Protein AF-D2U459-F1 (afdb_monomer_lite)

pLDDT: mean 82.38, std 12.81, range [44.84, 95.25]

Organism: NCBI:txid638

Secondary structure (DSSP, 8-state):
-PPPEEEEEEEE-SS-----HHHHHHHHHHHHHHTTSSS-GGGEEEEEEEE----TT-EEEEEEEE--HHHHHHHHHHHHHHHHHHHHHHHHHHHHHHHHHTT--

Radius of gyration: 26.46 Å; chains: 1; bounding box: 76×35×49 Å

Foldseek 3Di:
DFFAKAKEKEKAAQDPDDDDQVVVVVVVLVVCCVVPVGVHSVSHPHYHYYYDYHDHVIDMDMDMDGDPVVVVVVVVVVVVVVVVVVVVVVVVVVCVVVVVVVPPD

Structure (mmCIF, N/CA/C/O backbone):
data_AF-D2U459-F1
#
_entry.id   AF-D2U459-F1
#
loop_
_atom_site.group_PDB
_atom_site.id
_atom_site.type_symbol
_atom_site.label_atom_id
_atom_site.label_alt_id
_atom_site.label_comp_id
_atom_site.label_asym_id
_atom_site.label_entity_id
_atom_site.label_seq_id
_atom_site.pdbx_PDB_ins_code
_atom_site.Cartn_x
_atom_site.Cartn_y
_atom_site.Cartn_z
_atom_site.occupancy
_atom_site.B_iso_or_equiv
_atom_site.auth_seq_id
_atom_site.auth_comp_id
_atom_site.auth_asym_id
_atom_site.auth_atom_id
_atom_site.pdbx_PDB_model_num
ATOM 1 N N . MET A 1 1 ? -7.675 6.743 19.247 1.00 44.84 1 MET A N 1
ATOM 2 C CA . MET A 1 1 ? -8.422 5.934 18.261 1.00 44.84 1 MET A CA 1
ATOM 3 C C . MET A 1 1 ? -7.792 6.177 16.906 1.00 44.84 1 MET A C 1
ATOM 5 O O . MET A 1 1 ? -7.973 7.255 16.361 1.00 44.84 1 MET A O 1
ATOM 9 N N . THR A 1 2 ? -7.005 5.236 16.401 1.00 62.91 2 THR A N 1
ATOM 10 C CA . THR A 1 2 ? -6.385 5.346 15.077 1.00 62.91 2 THR A CA 1
ATOM 11 C C . THR A 1 2 ? -7.454 5.134 14.008 1.00 62.91 2 THR A C 1
ATOM 13 O O . THR A 1 2 ? -8.189 4.143 14.027 1.00 62.91 2 THR A O 1
ATOM 16 N N . THR A 1 3 ? -7.620 6.111 13.121 1.00 82.06 3 THR A N 1
ATOM 17 C CA . THR A 1 3 ? -8.608 6.063 12.041 1.00 82.06 3 THR A CA 1
ATOM 18 C C . THR A 1 3 ? -8.179 5.031 11.002 1.00 82.06 3 THR A C 1
ATOM 20 O O . THR A 1 3 ? -7.015 4.960 10.614 1.00 82.06 3 THR A O 1
ATOM 23 N N . ALA A 1 4 ? -9.118 4.187 10.574 1.00 90.19 4 ALA A N 1
ATOM 24 C CA . ALA A 1 4 ? -8.859 3.221 9.514 1.00 90.19 4 ALA A CA 1
ATOM 25 C C . ALA A 1 4 ? -8.694 3.948 8.172 1.00 90.19 4 ALA A C 1
ATOM 27 O O . ALA A 1 4 ? -9.450 4.881 7.879 1.00 90.19 4 ALA A O 1
ATOM 28 N N . VAL A 1 5 ? -7.758 3.488 7.345 1.00 92.50 5 VAL A N 1
ATOM 29 C CA . VAL A 1 5 ? -7.454 4.076 6.035 1.00 92.50 5 VAL A CA 1
ATOM 30 C C . VAL A 1 5 ? -7.517 3.040 4.916 1.00 92.50 5 VAL A C 1
ATOM 32 O O . VAL A 1 5 ? -7.403 1.831 5.136 1.00 92.50 5 VAL A O 1
ATOM 35 N N . SER A 1 6 ? -7.740 3.535 3.706 1.00 93.50 6 SER A N 1
ATOM 36 C CA . SER A 1 6 ? -7.652 2.793 2.456 1.00 93.50 6 SER A CA 1
ATOM 37 C C . SER A 1 6 ? -6.463 3.323 1.665 1.00 93.50 6 SER A C 1
ATOM 39 O O . SER A 1 6 ? -6.390 4.526 1.413 1.00 93.50 6 SER A O 1
ATOM 41 N N . LEU A 1 7 ? -5.566 2.427 1.260 1.00 94.44 7 LEU A N 1
ATOM 42 C CA . LEU A 1 7 ? -4.390 2.732 0.451 1.00 94.44 7 LEU A CA 1
ATOM 43 C C . LEU A 1 7 ? -4.592 2.196 -0.971 1.00 94.44 7 LEU A C 1
ATOM 45 O O . LEU A 1 7 ? -4.884 1.016 -1.151 1.00 94.44 7 LEU A O 1
ATOM 49 N N . SER A 1 8 ? -4.420 3.058 -1.970 1.00 95.25 8 SER A N 1
ATOM 50 C CA . SER A 1 8 ? -4.348 2.662 -3.382 1.00 95.25 8 SER A CA 1
ATOM 51 C C . SER A 1 8 ? -2.958 2.978 -3.920 1.00 95.25 8 SER A C 1
ATOM 53 O O . SER A 1 8 ? -2.500 4.114 -3.789 1.00 95.25 8 SER A O 1
ATOM 55 N N . LEU A 1 9 ? -2.289 1.972 -4.481 1.00 95.12 9 LEU A N 1
ATOM 56 C CA . LEU A 1 9 ? -0.933 2.054 -5.014 1.00 95.12 9 LEU A CA 1
ATOM 57 C C . LEU A 1 9 ? -0.919 1.699 -6.501 1.00 95.12 9 LEU A C 1
ATOM 59 O O . LEU A 1 9 ? -1.227 0.569 -6.872 1.00 95.12 9 LEU A O 1
ATOM 63 N N . THR A 1 10 ? -0.471 2.635 -7.331 1.00 95.00 10 THR A N 1
ATOM 64 C CA . THR A 1 10 ? -0.186 2.386 -8.750 1.00 95.00 10 THR A CA 1
ATOM 65 C C . THR A 1 10 ? 1.324 2.434 -8.948 1.00 95.00 10 THR A C 1
ATOM 67 O O . THR A 1 10 ? 1.964 3.458 -8.689 1.00 95.00 10 THR A O 1
ATOM 70 N N . LEU A 1 11 ? 1.910 1.314 -9.366 1.00 93.31 11 LEU A N 1
ATOM 71 C CA . LEU A 1 11 ? 3.353 1.163 -9.546 1.00 93.31 11 LEU A CA 1
ATOM 72 C C . LEU A 1 11 ? 3.706 1.281 -11.029 1.00 93.31 11 LEU A C 1
ATOM 74 O O . LEU A 1 11 ? 3.219 0.504 -11.842 1.00 93.31 11 LEU A O 1
ATOM 78 N N . PHE A 1 12 ? 4.579 2.218 -11.385 1.00 93.56 12 PHE A N 1
ATOM 79 C CA . PHE A 1 12 ? 5.055 2.420 -12.752 1.00 93.56 12 PHE A CA 1
ATOM 80 C C . PHE A 1 12 ? 6.487 1.879 -12.862 1.00 93.56 12 PHE A C 1
ATOM 82 O O . PHE A 1 12 ? 7.417 2.507 -12.342 1.00 93.56 12 PHE A O 1
ATOM 89 N N . PRO A 1 13 ? 6.704 0.700 -13.469 1.00 91.56 13 PRO A N 1
ATOM 90 C CA . PRO A 1 13 ? 8.017 0.072 -13.480 1.00 91.56 13 PRO A CA 1
ATOM 91 C C . PRO A 1 13 ? 8.982 0.804 -14.434 1.00 91.56 13 PRO A C 1
ATOM 93 O O . PRO A 1 13 ? 8.560 1.287 -15.487 1.00 91.56 13 PRO A O 1
ATOM 96 N N . PRO A 1 14 ? 10.290 0.857 -14.111 1.00 90.31 14 PRO A N 1
ATOM 97 C CA . PRO A 1 14 ? 11.309 1.418 -15.004 1.00 90.31 14 PRO A CA 1
ATOM 98 C C . PRO A 1 14 ? 11.681 0.476 -16.159 1.00 90.31 14 PRO A C 1
ATOM 100 O O . PRO A 1 14 ? 12.086 0.918 -17.233 1.00 90.31 14 PRO A O 1
ATOM 103 N N . THR A 1 15 ? 11.572 -0.835 -15.938 1.00 89.06 15 THR A N 1
ATOM 104 C CA . THR A 1 15 ? 11.987 -1.900 -16.859 1.00 89.06 15 THR A CA 1
ATOM 105 C C . THR A 1 15 ? 10.984 -3.051 -16.820 1.00 89.06 15 THR A C 1
ATOM 107 O O . THR A 1 15 ? 10.310 -3.235 -15.810 1.00 89.06 15 THR A O 1
ATOM 110 N N . ASP A 1 16 ? 10.929 -3.867 -17.878 1.00 83.62 16 ASP A N 1
ATOM 111 C CA . ASP A 1 16 ? 10.017 -5.028 -17.983 1.00 83.62 16 ASP A CA 1
ATOM 112 C C . ASP A 1 16 ? 10.505 -6.256 -17.203 1.00 83.62 16 ASP A C 1
ATOM 114 O O . ASP A 1 16 ? 10.140 -7.396 -17.486 1.00 83.62 16 ASP A O 1
ATOM 118 N N . HIS A 1 17 ? 11.383 -6.050 -16.223 1.00 86.75 17 HIS A N 1
ATOM 119 C CA . HIS A 1 17 ? 11.768 -7.133 -15.338 1.00 86.75 17 HIS A CA 1
ATOM 120 C C . HIS A 1 17 ? 10.574 -7.558 -14.499 1.00 86.75 17 HIS A C 1
ATOM 122 O O . HIS A 1 17 ? 9.893 -6.731 -13.892 1.00 86.75 17 HIS A O 1
ATOM 128 N N . ARG A 1 18 ? 10.363 -8.872 -14.439 1.00 83.62 18 ARG A N 1
ATOM 129 C CA . ARG A 1 18 ? 9.381 -9.471 -13.547 1.00 83.62 18 ARG A CA 1
ATOM 130 C C . ARG A 1 18 ? 9.786 -9.167 -12.108 1.00 83.62 18 ARG A C 1
ATOM 132 O O . ARG A 1 18 ? 10.924 -9.421 -11.719 1.00 83.62 18 ARG A O 1
ATOM 139 N N . ARG A 1 19 ? 8.861 -8.604 -11.335 1.00 84.50 19 ARG A N 1
ATOM 140 C CA . ARG A 1 19 ? 9.062 -8.307 -9.918 1.00 84.50 19 ARG A CA 1
ATOM 141 C C . ARG A 1 19 ? 7.838 -8.708 -9.124 1.00 84.50 19 ARG A C 1
ATOM 143 O O . ARG A 1 19 ? 6.715 -8.603 -9.621 1.00 84.50 19 ARG A O 1
ATOM 150 N N . ASP A 1 20 ? 8.081 -9.103 -7.887 1.00 87.00 20 ASP A N 1
ATOM 151 C CA . ASP A 1 20 ? 7.017 -9.436 -6.958 1.00 87.00 20 ASP A CA 1
ATOM 152 C C . ASP A 1 20 ? 6.390 -8.153 -6.413 1.00 87.00 20 ASP A C 1
ATOM 154 O O . ASP A 1 20 ? 7.061 -7.176 -6.064 1.00 87.00 20 ASP A O 1
ATOM 158 N N . LEU A 1 21 ? 5.065 -8.130 -6.448 1.00 85.12 21 LEU A N 1
ATOM 159 C CA . LEU A 1 21 ? 4.250 -6.947 -6.205 1.00 85.12 21 LEU A CA 1
ATOM 160 C C . LEU A 1 21 ? 4.195 -6.617 -4.699 1.00 85.12 21 LEU A C 1
ATOM 162 O O . LEU A 1 21 ? 4.178 -5.453 -4.305 1.00 85.12 21 LEU A O 1
ATOM 166 N N . ASP A 1 22 ? 4.271 -7.645 -3.859 1.00 85.75 22 ASP A N 1
ATOM 167 C CA . ASP A 1 22 ? 4.338 -7.588 -2.397 1.00 85.75 22 ASP A CA 1
ATOM 168 C C . ASP A 1 22 ? 5.597 -6.882 -1.866 1.00 85.75 22 ASP A C 1
ATOM 170 O O . ASP A 1 22 ? 5.499 -6.081 -0.936 1.00 85.75 22 ASP A O 1
ATOM 174 N N . ASN A 1 23 ? 6.759 -7.093 -2.489 1.00 88.19 23 ASN A N 1
ATOM 175 C CA . ASN A 1 23 ? 8.005 -6.424 -2.108 1.00 88.19 23 ASN A CA 1
ATOM 176 C C . ASN A 1 23 ? 7.885 -4.900 -2.218 1.00 88.19 23 ASN A C 1
ATOM 178 O O . ASN A 1 23 ? 8.346 -4.162 -1.343 1.00 88.19 23 ASN A O 1
ATOM 182 N N . PHE A 1 24 ? 7.218 -4.414 -3.267 1.00 88.62 24 PHE A N 1
ATOM 183 C CA . PHE A 1 24 ? 6.945 -2.986 -3.409 1.00 88.62 24 PHE A CA 1
ATOM 184 C C . PHE A 1 24 ? 5.945 -2.496 -2.379 1.00 88.62 24 PHE A C 1
ATOM 186 O O . PHE A 1 24 ? 6.159 -1.442 -1.787 1.00 88.62 24 PHE A O 1
ATOM 193 N N . VAL A 1 25 ? 4.871 -3.249 -2.153 1.00 90.88 25 VAL A N 1
ATOM 194 C CA . VAL A 1 25 ? 3.855 -2.899 -1.157 1.00 90.88 25 VAL A CA 1
ATOM 195 C C . VAL A 1 25 ? 4.488 -2.713 0.214 1.00 90.88 25 VAL A C 1
ATOM 197 O O . VAL A 1 25 ? 4.301 -1.656 0.817 1.00 90.88 25 VAL A O 1
ATOM 200 N N . LYS A 1 26 ? 5.288 -3.684 0.665 1.00 89.88 26 LYS A N 1
ATOM 201 C CA . LYS A 1 26 ? 5.958 -3.633 1.966 1.00 89.88 26 LYS A CA 1
ATOM 202 C C . LYS A 1 26 ? 6.880 -2.416 2.066 1.00 89.88 26 LYS A C 1
ATOM 204 O O . LYS A 1 26 ? 6.732 -1.606 2.972 1.00 89.88 26 LYS A O 1
ATOM 209 N N . ALA A 1 27 ? 7.734 -2.204 1.062 1.00 91.50 27 ALA A N 1
ATOM 210 C CA . ALA A 1 27 ? 8.643 -1.060 1.040 1.00 91.50 27 ALA A CA 1
ATOM 211 C C . ALA A 1 27 ? 7.910 0.298 1.065 1.00 91.50 27 ALA A C 1
ATOM 213 O O . ALA A 1 27 ? 8.383 1.254 1.686 1.00 91.50 27 ALA A O 1
ATOM 214 N N . LYS A 1 28 ? 6.753 0.412 0.394 1.00 91.25 28 LYS A N 1
ATOM 215 C CA . LYS A 1 28 ? 5.939 1.639 0.418 1.00 91.25 28 LYS A CA 1
ATOM 216 C C . LYS A 1 28 ? 5.236 1.835 1.754 1.00 91.25 28 LYS A C 1
ATOM 218 O O . LYS A 1 28 ? 5.190 2.968 2.219 1.00 91.25 28 LYS A O 1
ATOM 223 N N . GLN A 1 29 ? 4.738 0.772 2.378 1.00 91.62 29 GLN A N 1
ATOM 224 C CA . GLN A 1 29 ? 4.162 0.848 3.720 1.00 91.62 29 GLN A CA 1
ATOM 225 C C . GLN A 1 29 ? 5.205 1.314 4.739 1.00 91.62 29 GLN A C 1
ATOM 227 O O . GLN A 1 29 ? 4.959 2.298 5.432 1.00 91.62 29 GLN A O 1
ATOM 232 N N . ASP A 1 30 ? 6.395 0.711 4.734 1.00 91.88 30 ASP A N 1
ATOM 233 C CA . ASP A 1 30 ? 7.496 1.084 5.628 1.00 91.88 30 ASP A CA 1
ATOM 234 C C . ASP A 1 30 ? 7.902 2.557 5.443 1.00 91.88 30 ASP A C 1
ATOM 236 O O . ASP A 1 30 ? 8.052 3.300 6.413 1.00 91.88 30 ASP A O 1
ATOM 240 N N . SER A 1 31 ? 8.005 3.013 4.188 1.00 91.69 31 SER A N 1
ATOM 241 C CA . SER A 1 31 ? 8.342 4.409 3.868 1.00 91.69 31 SER A CA 1
ATOM 242 C C . SER A 1 31 ? 7.276 5.400 4.354 1.00 91.69 31 SER A C 1
ATOM 244 O O . SER A 1 31 ? 7.615 6.478 4.837 1.00 91.69 31 SER A O 1
ATOM 246 N N . LEU A 1 32 ? 5.988 5.054 4.235 1.00 91.56 32 LEU A N 1
ATOM 247 C CA . LEU A 1 32 ? 4.875 5.901 4.684 1.00 91.56 32 LEU A CA 1
ATOM 248 C C . LEU A 1 32 ? 4.786 5.964 6.214 1.00 91.56 32 LEU A C 1
ATOM 250 O O . LEU A 1 32 ? 4.482 7.028 6.758 1.00 91.56 32 LEU A O 1
ATOM 254 N N . THR A 1 33 ? 5.100 4.860 6.895 1.00 91.88 33 THR A N 1
ATOM 255 C CA . THR A 1 33 ? 5.225 4.807 8.357 1.00 91.88 33 THR A CA 1
ATOM 256 C C . THR A 1 33 ? 6.409 5.649 8.830 1.00 91.88 33 THR A C 1
ATOM 258 O O . THR A 1 33 ? 6.255 6.465 9.733 1.00 91.88 33 THR A O 1
ATOM 261 N N . TYR A 1 34 ? 7.568 5.534 8.174 1.00 92.06 34 TYR A N 1
ATOM 262 C CA . TYR A 1 34 ? 8.741 6.358 8.481 1.00 92.06 34 TYR A CA 1
ATOM 263 C C . TYR A 1 34 ? 8.482 7.856 8.259 1.00 92.06 34 TYR A C 1
ATOM 265 O O . TYR A 1 34 ? 8.910 8.688 9.055 1.00 92.06 34 TYR A O 1
ATOM 273 N N . ALA A 1 35 ? 7.732 8.205 7.210 1.00 91.38 35 ALA A N 1
ATOM 274 C CA . ALA A 1 35 ? 7.324 9.579 6.929 1.00 91.38 35 ALA A CA 1
ATOM 275 C C . ALA A 1 35 ? 6.235 10.115 7.882 1.00 91.38 35 ALA A C 1
ATOM 277 O O . ALA A 1 35 ? 5.902 11.297 7.815 1.00 91.38 35 ALA A O 1
ATOM 278 N N . GLY A 1 36 ? 5.657 9.271 8.746 1.00 90.12 36 GLY A N 1
ATOM 279 C CA . GLY A 1 36 ? 4.615 9.663 9.696 1.00 90.12 36 GLY A CA 1
ATOM 280 C C . GLY A 1 36 ? 3.274 10.023 9.048 1.00 90.12 36 GLY A C 1
ATOM 281 O O . GLY A 1 36 ? 2.478 10.736 9.658 1.00 90.12 36 GLY A O 1
ATOM 282 N N . ILE A 1 37 ? 3.004 9.554 7.820 1.00 88.69 37 ILE A N 1
ATOM 283 C CA . ILE A 1 37 ? 1.723 9.812 7.130 1.00 88.69 37 ILE A CA 1
ATOM 284 C C . ILE A 1 37 ? 0.552 9.166 7.884 1.00 88.69 37 ILE A C 1
ATOM 286 O O . ILE A 1 37 ? -0.558 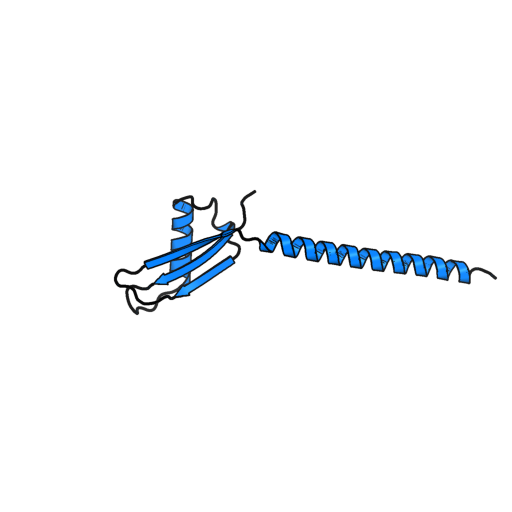9.699 7.931 1.00 88.69 37 ILE A O 1
ATOM 290 N N . TRP A 1 38 ? 0.815 8.022 8.503 1.00 88.62 38 TRP A N 1
ATOM 291 C CA . TRP A 1 38 ? -0.041 7.376 9.486 1.00 88.62 38 TRP A CA 1
ATOM 292 C C . TRP A 1 38 ? 0.812 6.935 10.675 1.00 88.62 38 TRP A C 1
ATOM 294 O O . TRP A 1 38 ? 2.039 6.960 10.618 1.00 88.62 38 TRP A O 1
ATOM 304 N N . GLN A 1 39 ? 0.160 6.532 11.760 1.00 85.06 39 GLN A N 1
ATOM 305 C CA . GLN A 1 39 ? 0.837 6.108 12.980 1.00 85.06 39 GLN A CA 1
ATOM 306 C C . GLN A 1 39 ? 1.327 4.659 12.896 1.00 85.06 39 GLN A C 1
ATOM 308 O O . GLN A 1 39 ? 2.352 4.334 13.483 1.00 85.06 39 GLN A O 1
ATOM 313 N N . ASP A 1 40 ? 0.585 3.801 12.192 1.00 86.94 40 ASP A N 1
ATOM 314 C CA . ASP A 1 40 ? 0.886 2.374 12.079 1.00 86.94 40 ASP A CA 1
ATOM 315 C C . ASP A 1 40 ? 0.307 1.780 10.782 1.00 86.94 40 ASP A C 1
ATOM 317 O O . ASP A 1 40 ? -0.776 2.185 10.336 1.00 86.94 40 ASP A O 1
ATOM 321 N N . ASP A 1 41 ? 0.984 0.792 10.193 1.00 84.06 41 ASP A N 1
ATOM 322 C CA . ASP A 1 41 ? 0.532 0.105 8.973 1.00 84.06 41 ASP A CA 1
ATOM 323 C C . ASP A 1 41 ? -0.757 -0.708 9.218 1.00 84.06 41 ASP A C 1
ATOM 325 O O . ASP A 1 41 ? -1.599 -0.853 8.323 1.00 84.06 41 ASP A O 1
ATOM 329 N N . ALA A 1 42 ? -1.006 -1.100 10.473 1.00 88.00 42 ALA A N 1
ATOM 330 C CA . ALA A 1 42 ? -2.242 -1.719 10.947 1.00 88.00 42 ALA A CA 1
ATOM 331 C C . ALA A 1 42 ? -3.510 -0.875 10.685 1.00 88.00 42 ALA A C 1
ATOM 333 O O . ALA A 1 42 ? -4.636 -1.403 10.730 1.00 88.00 42 ALA A O 1
ATOM 334 N N . GLN A 1 43 ? -3.364 0.428 10.408 1.00 90.38 43 GLN A N 1
ATOM 335 C CA . GLN A 1 43 ? -4.466 1.312 10.019 1.00 90.38 43 GLN A CA 1
ATOM 336 C C . GLN A 1 43 ? -5.013 1.009 8.621 1.00 90.38 43 GLN A C 1
ATOM 338 O O . GLN A 1 43 ? -6.186 1.302 8.361 1.00 90.38 43 GLN A O 1
ATOM 343 N N . VAL A 1 44 ? -4.214 0.414 7.731 1.00 91.62 44 VAL A N 1
ATOM 344 C CA . VAL A 1 44 ? -4.627 0.076 6.366 1.00 91.62 44 VAL A CA 1
ATOM 345 C C . VAL A 1 44 ? -5.611 -1.095 6.415 1.00 91.62 44 VAL A C 1
ATOM 347 O O . VAL A 1 44 ? -5.250 -2.233 6.699 1.00 91.62 44 VAL A O 1
ATOM 350 N N . LYS A 1 45 ? -6.897 -0.822 6.163 1.00 91.88 45 LYS A N 1
ATOM 351 C CA . LYS A 1 45 ? -7.969 -1.844 6.131 1.00 91.88 45 LYS A CA 1
ATOM 352 C C . LYS A 1 45 ? -8.386 -2.245 4.725 1.00 91.88 45 LYS A C 1
ATOM 354 O O . LYS A 1 45 ? -9.056 -3.258 4.550 1.00 91.88 45 LYS A O 1
ATOM 359 N N . ARG A 1 46 ? -7.990 -1.458 3.731 1.00 92.12 46 ARG A N 1
ATOM 360 C CA . ARG A 1 46 ? -8.137 -1.776 2.317 1.00 92.12 46 ARG A CA 1
ATOM 361 C C . ARG A 1 46 ? -6.853 -1.390 1.608 1.00 92.12 46 ARG A C 1
ATOM 363 O O . ARG A 1 46 ? -6.376 -0.271 1.780 1.00 92.12 46 ARG A O 1
ATOM 370 N N . LEU A 1 47 ? -6.337 -2.320 0.821 1.00 93.44 47 LEU A N 1
ATOM 371 C CA . LEU A 1 47 ? -5.167 -2.127 -0.012 1.00 93.44 47 LEU A CA 1
ATOM 372 C C . LEU A 1 47 ? -5.526 -2.531 -1.442 1.00 93.44 47 LEU A C 1
ATOM 374 O O . LEU A 1 47 ? -5.918 -3.672 -1.674 1.00 93.44 47 LEU A O 1
ATOM 378 N N . THR A 1 48 ? -5.383 -1.597 -2.375 1.00 94.31 48 THR A N 1
ATOM 379 C CA . THR A 1 48 ? -5.489 -1.855 -3.815 1.00 94.31 48 THR A CA 1
ATOM 380 C C . THR A 1 48 ? -4.131 -1.595 -4.436 1.00 94.31 48 THR A C 1
ATOM 382 O O . THR A 1 48 ? -3.530 -0.555 -4.166 1.00 94.31 48 THR A O 1
ATOM 385 N N . VAL A 1 49 ? -3.640 -2.530 -5.248 1.00 94.19 49 VAL A N 1
ATOM 386 C CA . VAL A 1 49 ? -2.330 -2.400 -5.885 1.00 94.19 49 VAL A CA 1
ATOM 387 C C . VAL A 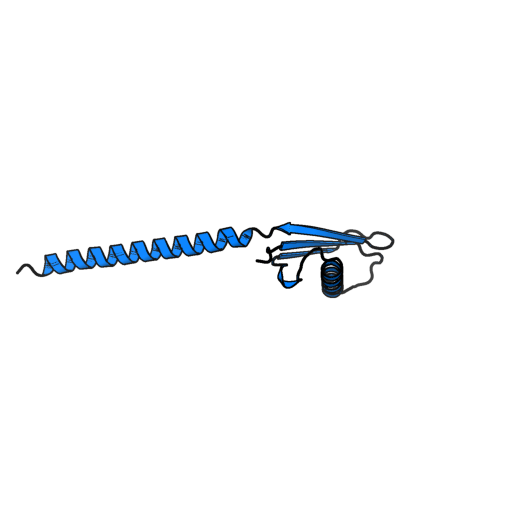1 49 ? -2.406 -2.864 -7.323 1.00 94.19 49 VAL A C 1
ATOM 389 O O . VAL A 1 49 ? -2.967 -3.919 -7.611 1.00 94.19 49 VAL A O 1
ATOM 392 N N . GLU A 1 50 ? -1.823 -2.073 -8.209 1.00 93.56 50 GLU A N 1
ATOM 393 C CA . GLU A 1 50 ? -1.848 -2.311 -9.644 1.00 93.56 50 GLU A CA 1
ATOM 394 C C . GLU A 1 50 ? -0.535 -1.879 -10.302 1.00 93.56 50 GLU A C 1
ATOM 396 O O . GLU A 1 50 ? 0.173 -0.985 -9.825 1.00 93.56 50 GLU A O 1
ATOM 401 N N . TRP A 1 51 ? -0.220 -2.523 -11.425 1.00 92.44 51 TRP A N 1
ATOM 402 C CA . TRP A 1 51 ? 0.842 -2.082 -12.318 1.00 92.44 51 TRP A CA 1
ATOM 403 C C . TRP A 1 51 ? 0.282 -1.055 -13.299 1.00 92.44 51 TRP A C 1
ATOM 405 O O . TRP A 1 51 ? -0.682 -1.323 -14.013 1.00 92.44 51 TRP A O 1
ATOM 415 N N . GLY A 1 52 ? 0.903 0.118 -13.333 1.00 91.44 52 GLY A N 1
ATOM 416 C CA . GLY A 1 52 ? 0.679 1.137 -14.346 1.00 91.44 52 GLY A CA 1
ATOM 417 C C . GLY A 1 52 ? 1.598 0.962 -15.556 1.00 91.44 52 GLY A C 1
ATOM 418 O O . GLY A 1 52 ? 2.324 -0.024 -15.695 1.00 91.44 52 GLY A O 1
ATOM 419 N N . ALA A 1 53 ? 1.585 1.960 -16.438 1.00 92.38 53 ALA A N 1
ATOM 420 C CA . ALA A 1 53 ? 2.464 2.004 -17.601 1.00 92.38 53 ALA A CA 1
ATOM 421 C C . ALA A 1 53 ? 3.955 2.040 -17.214 1.00 92.38 53 ALA A C 1
ATOM 423 O O . ALA A 1 53 ? 4.345 2.471 -16.128 1.00 92.38 53 ALA A O 1
ATOM 424 N N . LYS A 1 54 ? 4.819 1.635 -18.142 1.00 92.62 54 LYS A N 1
ATOM 425 C CA . LYS A 1 54 ? 6.266 1.769 -17.979 1.00 92.62 54 LYS A CA 1
ATOM 426 C C . LYS A 1 54 ? 6.663 3.245 -18.047 1.00 92.62 54 LYS A C 1
ATOM 428 O O . LYS A 1 54 ? 6.377 3.916 -19.036 1.00 92.62 54 LYS A O 1
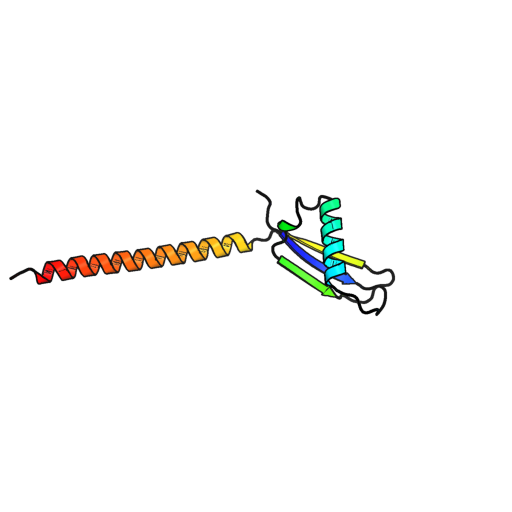ATOM 433 N N . ILE A 1 55 ? 7.345 3.739 -17.015 1.00 93.56 55 ILE A N 1
ATOM 434 C CA . ILE A 1 55 ? 7.852 5.117 -16.943 1.00 93.56 55 ILE A CA 1
ATOM 435 C C . ILE A 1 55 ? 9.357 5.052 -16.703 1.00 93.56 55 ILE A C 1
ATOM 437 O O . ILE A 1 55 ? 9.806 4.405 -15.758 1.00 93.56 55 ILE A O 1
ATOM 441 N N . ALA A 1 56 ? 10.147 5.718 -17.549 1.00 89.75 56 ALA A N 1
ATOM 442 C CA . ALA A 1 56 ? 11.599 5.771 -17.390 1.00 89.75 56 ALA A CA 1
ATOM 443 C C . ALA A 1 56 ? 11.976 6.338 -16.007 1.00 89.75 56 ALA A C 1
ATOM 445 O O . ALA A 1 56 ? 11.442 7.360 -15.587 1.00 89.75 56 ALA A O 1
ATOM 446 N N . GLY A 1 57 ? 12.866 5.650 -15.286 1.00 89.31 57 GLY A N 1
ATOM 447 C CA . GLY A 1 57 ? 13.227 5.983 -13.898 1.00 89.31 57 GLY A CA 1
ATOM 448 C C . GLY A 1 57 ? 12.289 5.399 -12.833 1.00 89.31 57 GLY A C 1
ATOM 449 O O . GLY A 1 57 ? 12.682 5.286 -11.676 1.00 89.31 57 GLY A O 1
ATOM 450 N N . GLY A 1 58 ? 11.110 4.920 -13.234 1.00 89.75 58 GLY A N 1
ATOM 451 C CA . GLY A 1 58 ? 10.112 4.337 -12.347 1.00 89.75 58 GLY A CA 1
ATOM 452 C C . GLY A 1 58 ? 9.380 5.392 -11.518 1.00 89.75 58 GLY A C 1
ATOM 453 O O . GLY A 1 58 ? 9.897 6.466 -11.223 1.00 89.75 58 GLY A O 1
ATOM 454 N N . SER A 1 59 ? 8.143 5.092 -11.139 1.00 92.00 59 SER A N 1
ATOM 455 C CA . SER A 1 59 ? 7.350 5.965 -10.274 1.00 92.00 59 SER A CA 1
ATOM 456 C C . SER A 1 59 ? 6.337 5.157 -9.470 1.00 92.00 59 SER A C 1
ATOM 458 O O . SER A 1 59 ? 6.051 4.001 -9.778 1.00 92.00 59 SER A O 1
ATOM 460 N N . ALA A 1 60 ? 5.797 5.754 -8.415 1.00 91.75 60 ALA A N 1
ATOM 461 C CA . ALA A 1 60 ? 4.708 5.174 -7.646 1.00 91.75 60 ALA A CA 1
ATOM 462 C C . ALA A 1 60 ? 3.732 6.274 -7.238 1.00 91.75 60 ALA A C 1
ATOM 464 O O . ALA A 1 60 ? 4.145 7.300 -6.698 1.00 91.75 60 ALA A O 1
ATOM 465 N N . LEU A 1 61 ? 2.444 6.033 -7.461 1.00 93.50 61 LEU A N 1
ATOM 466 C CA . LEU A 1 61 ? 1.367 6.886 -6.984 1.00 93.50 61 LEU A CA 1
ATOM 467 C C . LEU A 1 61 ? 0.716 6.224 -5.772 1.00 93.50 61 LEU A C 1
ATOM 469 O O . LEU A 1 61 ? 0.282 5.077 -5.855 1.00 93.50 61 LEU A O 1
ATOM 473 N N . ALA A 1 62 ? 0.648 6.953 -4.661 1.00 93.69 62 ALA A N 1
ATOM 474 C CA . ALA A 1 62 ? -0.031 6.523 -3.448 1.00 93.69 62 ALA A CA 1
ATOM 475 C C . ALA A 1 62 ? -1.195 7.467 -3.146 1.00 93.69 62 ALA A C 1
ATOM 477 O O . ALA A 1 62 ? -1.004 8.672 -2.995 1.00 93.69 62 ALA A O 1
ATOM 478 N N . ILE A 1 63 ? -2.399 6.909 -3.040 1.00 94.44 63 ILE A N 1
ATOM 479 C CA . ILE A 1 63 ? -3.612 7.636 -2.662 1.00 94.44 63 ILE A CA 1
ATOM 480 C C . ILE A 1 63 ? -4.119 7.048 -1.350 1.00 94.44 63 ILE A C 1
ATOM 482 O O . ILE A 1 63 ? -4.413 5.853 -1.264 1.00 94.44 63 ILE A O 1
ATOM 486 N N . ILE A 1 64 ? -4.237 7.898 -0.331 1.00 93.31 64 ILE A N 1
ATOM 487 C CA . ILE A 1 64 ? -4.684 7.516 1.010 1.00 93.31 64 ILE A CA 1
ATOM 488 C C . ILE A 1 64 ? -6.010 8.209 1.289 1.00 93.31 64 ILE A C 1
ATOM 490 O O . ILE A 1 64 ? -6.125 9.426 1.178 1.00 93.31 64 ILE A O 1
ATOM 494 N N . THR A 1 65 ? -7.023 7.426 1.647 1.00 92.75 65 THR A N 1
ATOM 495 C CA . THR A 1 65 ? -8.372 7.929 1.940 1.00 92.75 65 THR A CA 1
ATOM 496 C C . THR A 1 65 ? -8.914 7.332 3.240 1.00 92.75 65 THR A C 1
ATOM 498 O O . THR A 1 65 ? -8.513 6.229 3.625 1.00 92.75 65 THR A O 1
ATOM 501 N N . PRO A 1 66 ? -9.835 8.017 3.945 1.00 91.12 66 PRO A N 1
ATOM 502 C CA . PRO A 1 66 ? -10.505 7.441 5.106 1.00 91.12 66 PRO A CA 1
ATOM 503 C C . PRO A 1 66 ? -11.278 6.165 4.749 1.00 91.12 66 PRO A C 1
ATOM 505 O O . PRO A 1 66 ? -12.046 6.131 3.787 1.00 91.12 66 PRO A O 1
ATOM 508 N N . TYR A 1 67 ? -11.136 5.115 5.558 1.00 90.12 67 TYR A N 1
ATOM 509 C CA . TYR A 1 67 ? -11.885 3.875 5.373 1.00 90.12 67 TYR A CA 1
ATOM 510 C C . TYR A 1 67 ? -13.218 3.912 6.132 1.00 90.12 67 TYR A C 1
ATOM 512 O O . TYR A 1 67 ? -13.292 3.645 7.334 1.00 90.12 67 TYR A O 1
ATOM 520 N N . LEU A 1 68 ? -14.300 4.227 5.414 1.00 81.50 68 LEU A N 1
ATOM 521 C CA . LEU A 1 68 ? -15.625 4.468 6.004 1.00 81.50 68 LEU A CA 1
ATOM 522 C C . LEU A 1 68 ? -16.502 3.211 6.172 1.00 81.50 68 LEU A C 1
ATOM 524 O O . LEU A 1 68 ? -17.549 3.280 6.820 1.00 81.50 68 LEU A O 1
ATOM 528 N N . LEU A 1 69 ? -16.087 2.043 5.661 1.00 70.56 69 LEU A N 1
ATOM 529 C CA . LEU A 1 69 ? -16.919 0.823 5.667 1.00 70.56 69 LEU A CA 1
ATOM 530 C C . LEU A 1 69 ? -17.308 0.362 7.087 1.00 70.56 69 LEU A C 1
ATOM 532 O O . LEU A 1 69 ? -18.396 -0.174 7.307 1.00 70.56 69 LEU A O 1
ATOM 536 N N . ASN A 1 70 ? -16.454 0.656 8.073 1.00 59.28 70 ASN A N 1
ATOM 537 C CA . ASN A 1 70 ? -16.659 0.297 9.478 1.00 59.28 70 ASN A CA 1
ATOM 538 C C . ASN A 1 70 ? -17.937 0.901 10.101 1.00 59.28 70 ASN A C 1
ATOM 540 O O . ASN A 1 70 ? -18.431 0.364 11.095 1.00 59.28 70 ASN A O 1
ATOM 544 N N . HIS A 1 71 ? -18.488 1.989 9.545 1.00 55.31 71 HIS A N 1
ATOM 545 C CA . HIS A 1 71 ? -19.753 2.576 10.015 1.00 55.31 71 HIS A CA 1
ATOM 546 C C . HIS A 1 71 ? -20.993 1.862 9.458 1.00 55.31 71 HIS A C 1
ATOM 548 O O . HIS A 1 71 ? -22.030 1.816 10.125 1.00 55.31 71 HIS A O 1
ATOM 554 N N . VAL A 1 72 ? -20.900 1.277 8.263 1.00 59.03 72 VAL A N 1
ATOM 555 C CA . VAL A 1 72 ? -22.046 0.642 7.597 1.00 59.03 72 VAL A CA 1
ATOM 556 C C . VAL A 1 72 ? -22.304 -0.748 8.182 1.00 59.03 72 VAL A C 1
ATOM 558 O O . VAL A 1 72 ? -23.427 -1.045 8.590 1.00 59.03 72 VAL A O 1
ATOM 561 N N . GLU A 1 73 ? -21.265 -1.575 8.325 1.00 60.22 73 GLU A N 1
ATOM 562 C CA . GLU A 1 73 ? -21.410 -2.970 8.777 1.00 60.22 73 GLU A CA 1
ATOM 563 C C . GLU A 1 73 ? -21.861 -3.113 10.237 1.00 60.22 73 GLU A C 1
ATOM 565 O O . GLU A 1 73 ? -22.642 -4.003 10.587 1.00 60.22 73 GLU A O 1
ATOM 570 N N . LYS A 1 74 ? -21.384 -2.231 11.123 1.00 56.81 74 LYS A N 1
ATOM 571 C CA . LYS A 1 74 ? -21.799 -2.254 12.534 1.00 56.81 74 LYS A CA 1
ATOM 572 C C . LYS A 1 74 ? -23.282 -1.902 12.676 1.00 56.81 74 LYS A C 1
ATOM 574 O O . LYS A 1 74 ? -23.989 -2.514 13.480 1.00 56.81 74 LYS A O 1
ATOM 579 N N . ASN A 1 75 ? -23.769 -0.964 11.864 1.00 60.50 75 ASN A N 1
ATOM 580 C CA . ASN A 1 75 ? -25.166 -0.543 11.873 1.00 60.50 75 ASN A CA 1
ATOM 581 C C . ASN A 1 75 ? -26.106 -1.600 11.281 1.00 60.50 75 ASN A C 1
ATOM 583 O O . ASN A 1 75 ? -27.178 -1.826 11.845 1.00 60.50 75 ASN A O 1
ATOM 587 N N . THR A 1 76 ? -25.714 -2.302 10.213 1.00 68.88 76 THR A N 1
ATOM 588 C CA . THR A 1 76 ? -26.531 -3.380 9.624 1.00 68.88 76 THR A CA 1
ATOM 589 C C . THR A 1 76 ? -26.673 -4.574 10.567 1.00 68.88 76 THR A C 1
ATOM 591 O O . THR A 1 76 ? -27.799 -5.004 10.826 1.00 68.88 76 THR A O 1
ATOM 594 N N . LYS A 1 77 ? -25.577 -5.049 11.181 1.00 65.81 77 LYS A N 1
ATOM 595 C CA . LYS A 1 77 ? -25.620 -6.148 12.169 1.00 65.81 77 LYS A CA 1
ATOM 596 C C . LYS A 1 77 ? -26.469 -5.798 13.396 1.00 65.81 77 LYS A C 1
ATOM 598 O O . LYS A 1 77 ? -27.235 -6.632 13.882 1.00 65.81 77 LYS A O 1
ATOM 603 N N . LYS A 1 78 ? -26.383 -4.555 13.888 1.00 67.75 78 LYS A N 1
ATOM 604 C CA . LYS A 1 78 ? -27.212 -4.062 15.005 1.00 67.75 78 LYS A CA 1
ATOM 605 C C . LYS A 1 78 ? -28.698 -4.027 14.633 1.00 67.75 78 LYS A C 1
ATOM 607 O O . LYS A 1 78 ? -29.532 -4.456 15.430 1.00 67.75 78 LYS A O 1
ATOM 612 N N . ARG A 1 79 ? -29.032 -3.569 13.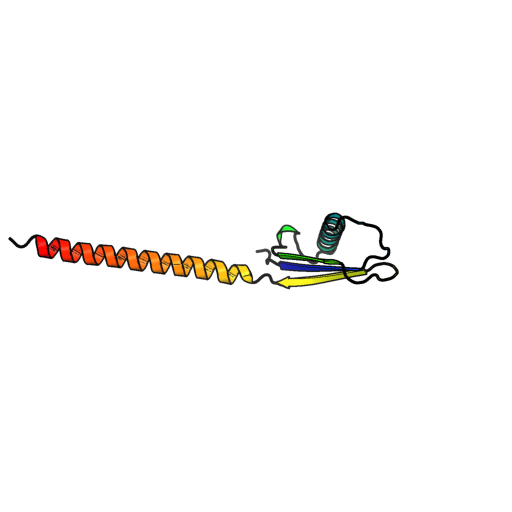419 1.00 65.38 79 ARG A N 1
ATOM 613 C CA . ARG A 1 79 ? -30.407 -3.569 12.885 1.00 65.38 79 ARG A CA 1
ATOM 614 C C . ARG A 1 79 ? -30.972 -4.985 12.758 1.00 65.38 79 ARG A C 1
ATOM 616 O O . ARG A 1 79 ? -32.096 -5.214 13.193 1.00 65.38 79 ARG A O 1
ATOM 623 N N . GLN A 1 80 ? -30.190 -5.927 12.228 1.00 70.00 80 GLN A N 1
ATOM 624 C CA . GLN A 1 80 ? -30.597 -7.330 12.087 1.00 70.00 80 GLN A CA 1
ATOM 625 C C . GLN A 1 80 ? -30.854 -7.992 13.444 1.00 70.00 80 GLN A C 1
ATOM 627 O O . GLN A 1 80 ? -31.915 -8.580 13.633 1.00 70.00 80 GLN A O 1
ATOM 632 N N . ARG A 1 81 ? -29.955 -7.818 14.425 1.00 73.88 81 ARG A N 1
ATOM 633 C CA . ARG A 1 81 ? -30.165 -8.314 15.799 1.00 73.88 81 ARG A CA 1
ATOM 634 C C . ARG A 1 81 ? -31.409 -7.718 16.456 1.00 73.88 81 ARG A C 1
ATOM 636 O O . ARG A 1 81 ? -32.171 -8.442 17.083 1.00 73.88 81 ARG A O 1
ATOM 643 N N . LYS A 1 82 ? -31.647 -6.411 16.288 1.00 75.19 82 LYS A N 1
ATOM 644 C CA . LYS A 1 82 ? -32.835 -5.746 16.846 1.00 75.19 82 LYS A CA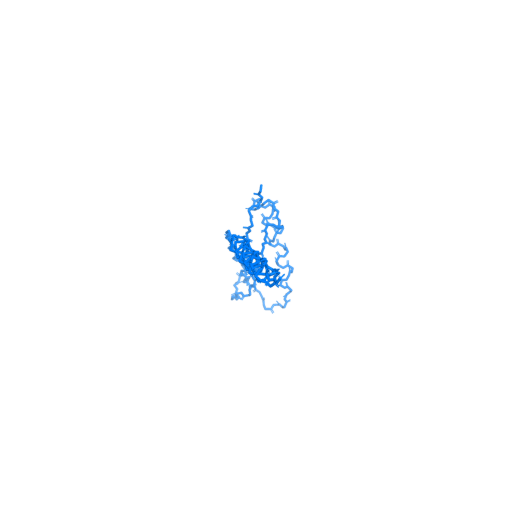 1
ATOM 645 C C . LYS A 1 82 ? -34.130 -6.271 16.212 1.00 75.19 82 LYS A C 1
ATOM 647 O O . LYS A 1 82 ? -35.102 -6.476 16.930 1.00 75.19 82 LYS A O 1
ATOM 652 N N . LYS A 1 83 ? -34.125 -6.541 14.899 1.00 77.50 83 LYS A N 1
ATOM 653 C CA . LYS A 1 83 ? -35.251 -7.166 14.184 1.00 77.50 83 LYS A CA 1
ATOM 654 C C . LYS A 1 83 ? -35.490 -8.608 14.651 1.00 77.50 83 LYS A C 1
ATOM 656 O O . LYS A 1 83 ? -36.630 -8.957 14.924 1.00 77.50 83 LYS A O 1
ATOM 661 N N . ALA A 1 84 ? -34.432 -9.407 14.804 1.00 75.62 84 ALA A N 1
ATOM 662 C CA . ALA A 1 84 ? -34.522 -10.782 15.302 1.00 75.62 84 ALA A CA 1
ATOM 663 C C . ALA A 1 84 ? -35.066 -10.848 16.741 1.00 75.62 84 ALA A C 1
ATOM 665 O O . ALA A 1 84 ? -35.953 -11.646 17.025 1.00 75.62 84 ALA A O 1
ATOM 666 N N . ASN A 1 85 ? -34.610 -9.957 17.628 1.00 82.81 85 ASN A N 1
ATOM 667 C CA . ASN A 1 85 ? -35.122 -9.880 19.000 1.00 82.81 85 ASN A CA 1
ATOM 668 C C . ASN A 1 85 ? -36.586 -9.417 19.059 1.00 82.81 85 ASN A C 1
ATOM 670 O O . ASN A 1 85 ? -37.333 -9.888 19.909 1.00 82.81 85 ASN A O 1
ATOM 674 N N . ALA A 1 86 ? -37.006 -8.505 18.175 1.00 80.75 86 ALA A N 1
ATOM 675 C CA . ALA A 1 86 ? -38.397 -8.059 18.106 1.00 80.75 86 ALA A CA 1
ATOM 676 C C . ALA A 1 86 ? -39.336 -9.179 17.633 1.00 80.75 86 ALA A C 1
ATOM 678 O O . ALA A 1 86 ? -40.395 -9.356 18.224 1.00 80.75 86 ALA A O 1
ATOM 679 N N . LEU A 1 87 ? -38.920 -9.954 16.623 1.00 77.00 87 LEU A N 1
ATOM 680 C CA . LEU A 1 87 ? -39.656 -11.130 16.144 1.00 77.00 87 LEU A CA 1
ATOM 681 C C . LEU A 1 87 ? -39.779 -12.184 17.254 1.00 77.00 87 LEU A C 1
ATOM 683 O O . LEU A 1 87 ? -40.888 -12.554 17.610 1.00 77.00 87 LEU A O 1
ATOM 687 N N . SER A 1 88 ? -38.667 -12.536 17.908 1.00 78.88 88 SER A N 1
ATOM 688 C CA . SER A 1 88 ? -38.672 -13.491 19.026 1.00 78.88 88 SER A CA 1
ATOM 689 C C . SER A 1 88 ? -39.542 -13.047 20.210 1.00 78.88 88 SER A C 1
ATOM 691 O O . SER A 1 88 ? -40.182 -13.881 20.849 1.00 78.88 88 SER A O 1
ATOM 693 N N . ASN A 1 89 ? -39.578 -11.751 20.530 1.00 85.31 89 ASN A N 1
ATOM 694 C CA . ASN A 1 89 ? -40.454 -11.241 21.586 1.00 85.31 89 ASN A CA 1
ATOM 695 C C . ASN A 1 89 ? -41.935 -11.278 21.189 1.00 85.31 89 ASN A C 1
ATOM 697 O O . ASN A 1 89 ? -42.781 -11.459 22.061 1.00 85.31 89 ASN A O 1
ATOM 701 N N . MET A 1 90 ? -42.246 -11.106 19.903 1.00 78.06 90 MET A N 1
ATOM 702 C CA . MET A 1 90 ? -43.612 -11.187 19.391 1.00 78.06 90 MET A CA 1
ATOM 703 C C . MET A 1 90 ? -44.118 -12.632 19.410 1.00 78.06 90 MET A C 1
ATOM 705 O O . MET A 1 90 ? -45.227 -12.865 19.878 1.00 78.06 90 MET A O 1
ATOM 709 N N . ASP A 1 91 ? -43.274 -13.596 19.030 1.00 82.31 91 ASP A N 1
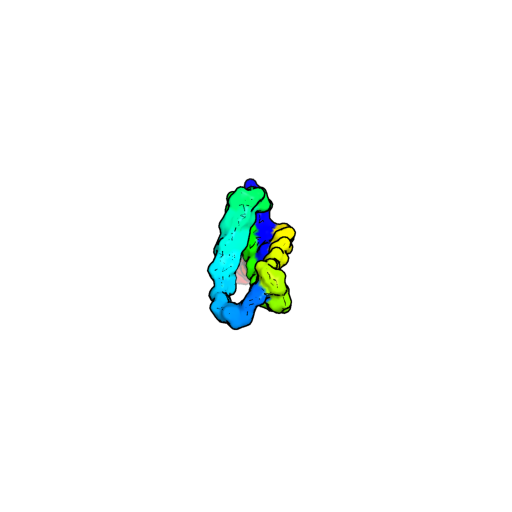ATOM 710 C CA . ASP A 1 91 ? -43.591 -15.029 19.102 1.00 82.31 91 ASP A CA 1
ATOM 711 C C . ASP A 1 91 ? -43.892 -15.457 20.549 1.00 82.31 91 ASP A C 1
ATOM 713 O O . ASP A 1 91 ? -44.933 -16.046 20.827 1.00 82.31 91 ASP A O 1
ATOM 717 N N . LYS A 1 92 ? -43.055 -15.037 21.510 1.00 81.06 92 LYS A N 1
ATOM 718 C CA . LYS A 1 92 ? -43.292 -15.286 22.946 1.00 81.06 92 LYS A CA 1
ATOM 719 C C . LYS A 1 92 ? -44.594 -14.672 23.466 1.00 81.06 92 LYS A C 1
ATOM 721 O O . LYS A 1 92 ? -45.203 -15.212 24.387 1.00 81.06 92 LYS A O 1
ATOM 726 N N . TRP A 1 93 ? -44.994 -13.518 22.933 1.00 78.75 93 TRP A N 1
ATOM 727 C CA . TRP A 1 93 ? -46.239 -12.855 23.319 1.00 78.75 93 TRP A CA 1
ATOM 728 C C . TRP A 1 93 ? -47.463 -13.586 22.756 1.00 78.75 93 TRP A C 1
ATOM 730 O O . TRP A 1 93 ? -48.427 -13.793 23.491 1.00 78.75 93 TRP A O 1
ATOM 740 N N . ILE A 1 94 ? -47.395 -14.041 21.501 1.00 77.25 94 ILE A N 1
ATOM 741 C CA . ILE A 1 94 ? -48.435 -14.858 20.860 1.00 77.25 94 ILE A CA 1
ATOM 742 C C . ILE A 1 94 ? -48.611 -16.186 21.609 1.00 77.25 94 ILE A C 1
ATOM 744 O O . ILE A 1 94 ? -49.733 -16.520 21.987 1.00 77.25 94 ILE A O 1
ATOM 748 N N . ASP A 1 95 ? -47.518 -16.888 21.920 1.00 78.31 95 ASP A N 1
ATOM 749 C CA . ASP A 1 95 ? -47.557 -18.131 22.704 1.00 78.31 95 ASP A CA 1
ATOM 750 C C . ASP A 1 95 ? -48.204 -17.918 24.080 1.00 78.31 95 ASP A C 1
ATOM 752 O O . ASP A 1 95 ? -48.993 -18.742 24.544 1.00 78.31 95 ASP A O 1
ATOM 756 N N . GLY A 1 96 ? -47.915 -16.787 24.732 1.00 79.62 96 GLY A N 1
ATOM 757 C CA . GLY A 1 96 ? -48.502 -16.426 26.023 1.00 79.62 96 GLY A CA 1
ATOM 758 C C . GLY A 1 96 ? -50.003 -16.125 25.970 1.00 79.62 96 GLY A C 1
ATOM 759 O O . GLY A 1 96 ? -50.692 -16.339 26.968 1.00 79.62 96 GLY A O 1
ATOM 760 N N . ILE A 1 97 ? -50.519 -15.648 24.835 1.00 79.44 97 ILE A N 1
ATOM 761 C CA . ILE A 1 97 ? -51.958 -15.439 24.616 1.00 79.44 97 ILE A CA 1
ATOM 762 C C . ILE A 1 97 ? -52.646 -16.778 24.360 1.00 79.44 97 ILE A C 1
ATOM 764 O O . ILE A 1 97 ? -53.592 -17.123 25.068 1.00 79.44 97 ILE A O 1
ATOM 768 N N . LEU A 1 98 ? -52.121 -17.563 23.415 1.00 71.88 98 LEU A N 1
ATOM 769 C CA . LEU A 1 98 ? -52.689 -18.860 23.039 1.00 71.88 98 LEU A CA 1
ATOM 770 C C . LEU A 1 98 ? -52.693 -19.846 24.218 1.00 71.88 98 LEU A C 1
ATOM 772 O O . LEU A 1 98 ? -53.666 -20.568 24.422 1.00 71.88 98 LEU A O 1
ATOM 776 N N . SER A 1 99 ? -51.651 -19.821 25.056 1.00 71.38 99 SER A N 1
ATOM 777 C CA . SER A 1 99 ? -51.566 -20.666 26.257 1.00 71.38 99 SER A CA 1
ATOM 778 C C . SER A 1 99 ? -52.577 -20.286 27.345 1.00 71.38 99 SER A C 1
ATOM 780 O O . SER A 1 99 ? -52.926 -21.127 28.168 1.00 71.38 99 SER A O 1
ATOM 782 N N . LYS A 1 100 ? -53.045 -19.030 27.383 1.00 67.31 100 LYS A N 1
ATOM 783 C CA . LYS A 1 100 ? -54.047 -18.568 28.359 1.00 67.31 100 LYS A CA 1
ATOM 784 C C . LYS A 1 100 ? -55.474 -18.854 27.908 1.00 67.31 100 LYS A C 1
ATOM 786 O O . LYS A 1 100 ? -56.300 -19.198 28.747 1.00 67.31 100 LYS A O 1
ATOM 791 N N . GLU A 1 101 ? -55.758 -18.759 26.610 1.00 58.59 101 GLU A N 1
ATOM 792 C CA . GLU A 1 101 ? -57.079 -19.107 26.068 1.00 58.59 101 GLU A CA 1
ATOM 793 C C . GLU A 1 101 ? -57.367 -20.615 26.139 1.00 58.59 101 GLU A C 1
ATOM 795 O O . GLU A 1 101 ? -58.514 -21.009 26.335 1.00 58.59 101 GLU A O 1
ATOM 800 N N . PHE A 1 102 ? -56.340 -21.470 26.070 1.00 53.28 102 PHE A N 1
ATOM 801 C CA . PHE A 1 102 ? -56.517 -22.928 26.115 1.00 53.28 102 PHE A CA 1
ATOM 802 C C . PHE A 1 102 ? -56.796 -23.502 27.523 1.00 53.28 102 PHE A C 1
ATOM 804 O O . PHE A 1 102 ? -57.168 -24.667 27.640 1.00 53.28 102 PHE A O 1
ATOM 811 N N . ILE A 1 103 ? -56.640 -22.708 28.595 1.00 53.56 103 ILE A N 1
ATOM 812 C CA . ILE A 1 103 ? -56.842 -23.135 30.000 1.00 53.56 103 ILE A CA 1
ATOM 813 C C . ILE A 1 103 ? -58.279 -22.857 30.505 1.00 53.56 103 ILE A C 1
ATOM 815 O O . ILE A 1 103 ? -58.615 -23.165 31.644 1.00 53.56 103 ILE A O 1
ATOM 819 N N . LEU A 1 104 ? -59.181 -22.337 29.669 1.00 46.91 104 LEU A N 1
ATOM 820 C CA . LEU A 1 104 ? -60.594 -22.173 30.034 1.00 46.91 104 LEU A CA 1
ATOM 821 C C . LEU A 1 104 ? -61.391 -23.469 29.778 1.00 46.91 104 LEU A C 1
ATOM 823 O O . LEU A 1 104 ? -62.024 -23.621 28.733 1.00 46.91 104 LEU A O 1
ATOM 827 N N . LYS A 1 105 ? -61.369 -24.396 30.743 1.00 45.03 105 LYS A N 1
ATOM 828 C CA . LYS A 1 105 ? -62.372 -25.461 30.918 1.00 45.03 105 LYS A CA 1
ATOM 829 C C . LYS A 1 105 ? -62.676 -25.681 32.392 1.00 45.03 105 LYS A C 1
ATOM 831 O O . LYS A 1 105 ? -61.707 -25.746 33.177 1.00 45.03 105 LYS A O 1
#

Sequence (105 aa):
MTTAVSLSLTLFPPTDHRRDLDNFVKAKQDSLTYAGIWQDDAQVKRLTVEWGAKIAGGSALAIITPYLLNHVEKNTKKRQRKKANALSNMDKWIDGILSKEFILK

InterPro domains:
  IPR008822 Holliday junction resolvase RusA-like [PF05866] (16-54)
  IPR036614 Holliday junction resolvase RusA-like superfamily [G3DSA:3.30.1330.70] (1-68)
  IPR036614 Holliday junction resolvase RusA-like superfamily [SSF103084] (3-54)